Protein AF-A0A067P915-F1 (afdb_monomer)

Secondary structure (DSSP, 8-state):
--SSTTSSSS------HHHHHHHHHHHHHHHHHHHHHHHHHHHSGGGGS-HHHHHHHHHHHHHHHHHH-SSS-SS----HHHHHHHH-HHHHHHHHT-GGGG-S--GGGTTTHHHHHHHHTTS--

Organism: NCBI:txid933084

Solvent-accessible surface area (backbone atoms only — not comparable to full-atom values): 7528 Å² total; per-residue (Å²): 137,76,76,71,72,71,68,74,77,76,68,84,78,74,75,54,66,68,58,56,49,51,54,49,52,50,50,53,51,52,51,52,51,51,52,52,51,52,56,54,46,62,69,38,74,80,59,70,52,54,62,68,59,52,38,51,50,50,45,52,52,38,54,55,53,64,70,69,49,79,88,73,58,85,83,63,82,72,57,49,60,58,55,48,43,66,74,41,72,69,46,25,53,37,50,69,71,33,30,76,58,33,38,75,72,55,82,93,45,63,87,50,40,66,59,27,56,64,47,12,65,89,50,83,109

Mean predicted aligned error: 10.6 Å

Structure (mmCIF, N/CA/C/O backbone):
data_AF-A0A067P915-F1
#
_entry.id   AF-A0A067P915-F1
#
loop_
_atom_site.group_PDB
_atom_site.id
_atom_site.type_symbol
_atom_site.label_atom_id
_atom_site.label_alt_id
_atom_site.label_comp_id
_atom_site.label_asym_id
_atom_site.label_entity_id
_atom_site.label_seq_id
_atom_site.pdbx_PDB_ins_code
_atom_site.Cartn_x
_atom_site.Cartn_y
_atom_site.Cartn_z
_atom_site.occupancy
_atom_site.B_iso_or_equiv
_atom_site.auth_seq_id
_atom_site.auth_comp_id
_atom_site.auth_asym_id
_atom_site.auth_atom_id
_atom_site.pdbx_PDB_model_num
ATOM 1 N N . MET A 1 1 ? 10.212 42.204 20.793 1.00 43.53 1 MET A N 1
ATOM 2 C CA . MET A 1 1 ? 10.046 40.798 20.346 1.00 43.53 1 MET A CA 1
ATOM 3 C C . MET A 1 1 ? 10.654 39.750 21.297 1.00 43.53 1 MET A C 1
ATOM 5 O O . MET A 1 1 ? 10.622 38.576 20.962 1.00 43.53 1 MET A O 1
ATOM 9 N N . ALA A 1 2 ? 11.149 40.111 22.494 1.00 42.97 2 ALA A N 1
ATOM 10 C CA . ALA A 1 2 ? 11.780 39.155 23.424 1.00 42.97 2 ALA A CA 1
ATOM 11 C C . ALA A 1 2 ? 10.897 38.718 24.616 1.00 42.97 2 ALA A C 1
ATOM 13 O O . ALA A 1 2 ? 11.280 37.822 25.354 1.00 42.97 2 ALA A O 1
ATOM 14 N N . GLN A 1 3 ? 9.706 39.303 24.796 1.00 41.34 3 GLN A N 1
ATOM 15 C CA . GLN A 1 3 ? 8.840 39.042 25.962 1.00 41.34 3 GLN A CA 1
ATOM 16 C C . GLN A 1 3 ? 7.737 37.993 25.722 1.00 41.34 3 GLN A C 1
ATOM 18 O O . GLN A 1 3 ? 7.046 37.611 26.654 1.00 41.34 3 GLN A O 1
ATOM 23 N N . TYR A 1 4 ? 7.587 37.474 24.497 1.00 33.00 4 TYR A N 1
ATOM 24 C CA . TYR A 1 4 ? 6.572 36.451 24.195 1.00 33.00 4 TYR A CA 1
ATOM 25 C C . TYR A 1 4 ? 7.056 35.018 24.489 1.00 33.00 4 TYR A C 1
ATOM 27 O O . TYR A 1 4 ? 6.258 34.129 24.763 1.00 33.00 4 TYR A O 1
ATOM 35 N N . LYS A 1 5 ? 8.378 34.788 24.495 1.00 42.75 5 LYS A N 1
ATOM 36 C CA . LYS A 1 5 ? 8.963 33.457 24.733 1.00 42.75 5 LYS A CA 1
ATOM 37 C C . LYS A 1 5 ? 9.037 33.052 26.210 1.00 42.75 5 LYS A C 1
ATOM 39 O O . LYS A 1 5 ? 9.185 31.866 26.471 1.00 42.75 5 LYS A O 1
ATOM 44 N N . SER A 1 6 ? 8.907 33.983 27.163 1.00 38.84 6 SER A N 1
ATOM 45 C CA . SER A 1 6 ? 8.960 33.651 28.599 1.00 38.84 6 SER A CA 1
ATOM 46 C C . SER A 1 6 ? 7.599 33.295 29.207 1.00 38.84 6 SER A C 1
ATOM 48 O O . SER A 1 6 ? 7.569 32.768 30.310 1.00 38.84 6 SER A O 1
ATOM 50 N N . PHE A 1 7 ? 6.485 33.531 28.503 1.00 37.72 7 PHE A N 1
ATOM 51 C CA . PHE A 1 7 ? 5.134 33.231 29.006 1.00 37.72 7 PHE A CA 1
ATOM 52 C C . PHE A 1 7 ? 4.637 31.815 28.671 1.00 37.72 7 PHE A C 1
ATOM 54 O O . PHE A 1 7 ? 3.664 31.355 29.255 1.00 37.72 7 PHE A O 1
ATOM 61 N N . LEU A 1 8 ? 5.305 31.104 27.755 1.00 42.84 8 LEU A N 1
ATOM 62 C CA . LEU A 1 8 ? 4.949 29.727 27.371 1.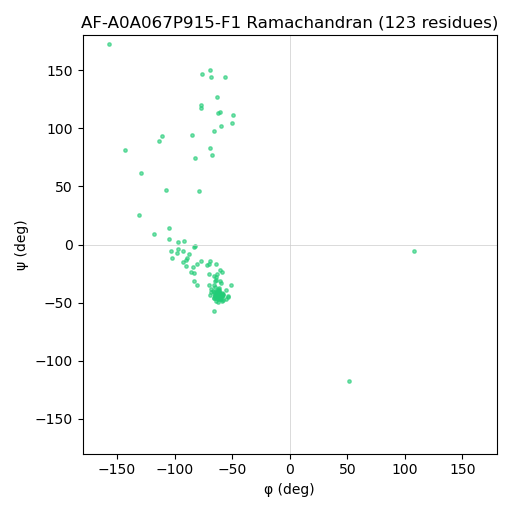00 42.84 8 LEU A CA 1
ATOM 63 C C . LEU A 1 8 ? 5.774 28.657 28.103 1.00 42.84 8 LEU A C 1
ATOM 65 O O . LEU A 1 8 ? 5.595 27.471 27.849 1.00 42.84 8 LEU A O 1
ATOM 69 N N . SER A 1 9 ? 6.663 29.067 29.013 1.00 41.72 9 SER A N 1
ATOM 70 C CA . SER A 1 9 ? 7.479 28.149 29.815 1.00 41.72 9 SER A CA 1
ATOM 71 C C . SER A 1 9 ? 6.836 27.767 31.158 1.00 41.72 9 SER A C 1
ATOM 73 O O . SER A 1 9 ? 7.470 27.042 31.917 1.00 41.72 9 SER A O 1
ATOM 75 N N . ASP A 1 10 ? 5.614 28.233 31.454 1.00 42.47 10 ASP A N 1
ATOM 76 C CA . ASP A 1 10 ? 5.003 28.112 32.792 1.00 42.47 10 ASP A CA 1
ATOM 77 C C . ASP A 1 10 ? 3.563 27.556 32.798 1.00 42.47 10 ASP A C 1
ATOM 79 O O . ASP A 1 10 ? 2.777 27.797 33.708 1.00 42.47 10 ASP A O 1
ATOM 83 N N . ALA A 1 11 ? 3.191 26.776 31.782 1.00 43.66 11 ALA A N 1
ATOM 84 C CA . ALA A 1 11 ? 1.965 25.981 31.819 1.00 43.66 11 ALA A CA 1
ATOM 85 C C . ALA A 1 11 ? 2.342 24.500 31.831 1.00 43.66 11 ALA A C 1
ATOM 87 O O . ALA A 1 11 ? 2.491 23.871 30.783 1.00 43.66 11 ALA A O 1
ATOM 88 N N . GLY A 1 12 ? 2.526 23.957 33.037 1.00 47.06 12 GLY A N 1
ATOM 89 C CA . GLY A 1 12 ? 2.651 22.525 33.267 1.00 47.06 12 GLY A CA 1
ATOM 90 C C . GLY A 1 12 ? 1.506 21.786 32.579 1.00 47.06 12 GLY A C 1
ATOM 91 O O . GLY A 1 12 ? 0.366 21.812 33.039 1.00 47.06 12 GLY A O 1
ATOM 92 N N . HIS A 1 13 ? 1.822 21.144 31.457 1.00 50.97 13 HIS A N 1
ATOM 93 C CA . HIS A 1 13 ? 0.938 20.232 30.750 1.00 50.97 13 HIS A CA 1
ATOM 94 C C . HIS A 1 13 ? 0.787 18.988 31.631 1.00 50.97 13 HIS A C 1
ATOM 96 O O . HIS A 1 13 ? 1.507 18.003 31.488 1.00 50.97 13 HIS A O 1
ATOM 102 N N . GLN A 1 14 ? -0.111 19.048 32.615 1.00 57.84 14 GLN A N 1
ATOM 103 C CA . GLN A 1 14 ? -0.638 17.836 33.220 1.00 57.84 14 GLN A CA 1
ATOM 104 C C . GLN A 1 14 ? -1.431 17.141 32.115 1.00 57.84 14 GLN A C 1
ATOM 106 O O . GLN A 1 14 ? -2.549 17.544 31.796 1.00 57.84 14 GLN A O 1
ATOM 111 N N . SER A 1 15 ? -0.804 16.162 31.464 1.00 64.88 15 SER A N 1
ATOM 112 C CA . SER A 1 15 ? -1.437 15.294 30.478 1.00 64.88 15 SER A CA 1
ATOM 113 C C . SER A 1 15 ? -2.735 14.769 31.080 1.00 64.88 15 SER A C 1
ATOM 115 O O . SER A 1 15 ? -2.700 14.037 32.067 1.00 64.88 15 SER A O 1
ATOM 117 N N . ASN A 1 16 ? -3.877 15.198 30.544 1.00 83.25 16 ASN A N 1
ATOM 118 C CA . ASN A 1 16 ? -5.173 14.796 31.068 1.00 83.25 16 ASN A CA 1
ATOM 119 C C . ASN A 1 16 ? -5.295 13.267 30.906 1.00 83.25 16 ASN A C 1
ATOM 121 O O . ASN A 1 16 ? -5.346 12.792 29.767 1.00 83.25 16 ASN A O 1
ATOM 125 N N . PRO A 1 17 ? -5.323 12.486 32.001 1.00 86.81 17 PRO A N 1
ATOM 126 C CA . PRO A 1 17 ? -5.292 11.027 31.925 1.00 86.81 17 PRO A CA 1
ATOM 127 C C . PRO A 1 17 ? -6.521 10.466 31.197 1.00 86.81 17 PRO A C 1
ATOM 129 O O . PRO A 1 17 ? -6.443 9.413 30.570 1.00 86.81 17 PRO A O 1
ATOM 132 N N . THR A 1 18 ? -7.636 11.202 31.201 1.00 91.94 18 THR A N 1
ATOM 133 C CA . THR A 1 18 ? -8.839 10.855 30.441 1.00 91.94 18 THR A CA 1
ATOM 134 C C . THR A 1 18 ? -8.604 10.941 28.933 1.00 91.94 18 THR A C 1
ATOM 136 O O . THR A 1 18 ? -9.063 10.064 28.209 1.00 91.94 18 THR A O 1
ATOM 139 N N . LEU A 1 19 ? -7.865 11.950 28.450 1.00 92.88 19 LEU A N 1
ATOM 140 C CA . LEU A 1 19 ? -7.529 12.061 27.024 1.00 92.88 19 LEU A CA 1
ATOM 141 C C . LEU A 1 19 ? -6.635 10.898 26.586 1.00 92.88 19 LEU A C 1
ATOM 143 O O . LEU A 1 19 ? -6.924 10.261 25.582 1.00 92.88 19 LEU A O 1
ATOM 147 N N . ALA A 1 20 ? -5.624 10.558 27.389 1.00 93.44 20 ALA A N 1
ATOM 148 C CA . ALA A 1 20 ? -4.744 9.427 27.102 1.00 93.44 20 ALA A CA 1
ATOM 149 C C . ALA A 1 20 ? -5.500 8.084 27.057 1.00 93.44 20 ALA A C 1
ATOM 151 O O . ALA A 1 20 ? -5.209 7.239 26.211 1.00 93.44 20 ALA A O 1
ATOM 152 N N . ASN A 1 21 ? -6.494 7.894 27.932 1.00 95.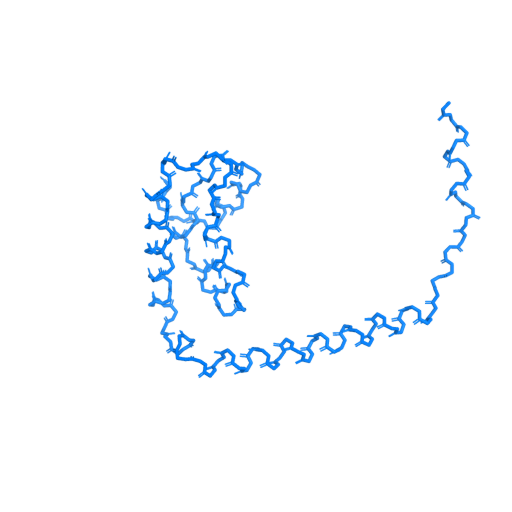38 21 ASN A N 1
ATOM 153 C CA . ASN A 1 21 ? -7.352 6.710 27.895 1.00 95.38 21 ASN A CA 1
ATOM 154 C C . ASN A 1 21 ? -8.213 6.669 26.624 1.00 95.38 21 ASN A C 1
ATOM 156 O O . ASN A 1 21 ? -8.248 5.634 25.962 1.00 95.38 21 ASN A O 1
ATOM 160 N N . ILE A 1 22 ? -8.842 7.788 26.242 1.00 96.81 22 ILE A N 1
ATOM 161 C CA . ILE A 1 22 ? -9.631 7.884 25.001 1.00 96.81 22 ILE A CA 1
ATOM 162 C C . ILE A 1 22 ? -8.751 7.606 23.775 1.00 96.81 22 ILE A C 1
ATOM 164 O O . ILE A 1 22 ? -9.142 6.832 22.904 1.00 96.81 22 ILE A O 1
ATOM 168 N N . ASP A 1 23 ? -7.545 8.174 23.715 1.00 96.56 23 ASP A N 1
ATOM 169 C CA . ASP A 1 23 ? -6.606 7.944 22.612 1.00 96.56 23 ASP A CA 1
ATOM 170 C C . ASP A 1 23 ? -6.188 6.468 22.518 1.00 96.56 23 ASP A C 1
ATOM 172 O O . ASP A 1 23 ? -6.091 5.911 21.421 1.00 96.56 23 ASP A O 1
ATOM 176 N N . SER A 1 24 ? -5.993 5.807 23.663 1.00 96.62 24 SER A N 1
ATOM 177 C CA . SER A 1 24 ? -5.701 4.371 23.734 1.00 96.62 24 SER A CA 1
ATOM 178 C C . SER A 1 24 ? -6.871 3.519 23.222 1.00 96.62 24 SER A C 1
ATOM 180 O O . SER A 1 24 ? -6.670 2.594 22.431 1.00 96.62 24 SER A O 1
ATOM 182 N N . GLU A 1 25 ? -8.106 3.859 23.602 1.00 97.88 25 GLU A N 1
ATOM 183 C CA . GLU A 1 25 ? -9.315 3.187 23.109 1.00 97.88 25 GLU A CA 1
ATOM 184 C C . GLU A 1 25 ? -9.492 3.371 21.595 1.00 97.88 25 GLU A C 1
ATOM 186 O O . GLU A 1 25 ? -9.731 2.400 20.869 1.00 97.88 25 GLU A O 1
ATOM 191 N N . ILE A 1 26 ? -9.296 4.595 21.089 1.00 98.19 26 ILE A N 1
ATOM 192 C CA . ILE A 1 26 ? -9.310 4.890 19.651 1.00 98.19 26 ILE A CA 1
ATOM 193 C C . ILE A 1 26 ? -8.258 4.040 18.933 1.00 98.19 26 ILE A C 1
ATOM 195 O O . ILE A 1 26 ? -8.574 3.392 17.932 1.00 98.19 26 ILE A O 1
ATOM 199 N N . ALA A 1 27 ? -7.025 3.990 19.442 1.00 97.75 27 ALA A N 1
ATOM 200 C CA . ALA A 1 27 ? -5.954 3.200 18.846 1.00 97.75 27 ALA A CA 1
ATOM 201 C C . ALA A 1 27 ? -6.298 1.699 18.794 1.00 97.75 27 ALA A C 1
ATOM 203 O O . ALA A 1 27 ? -6.104 1.058 17.756 1.00 97.75 27 ALA A O 1
ATOM 204 N N . ALA A 1 28 ? -6.871 1.144 19.867 1.00 98.00 28 ALA A N 1
ATOM 205 C CA . ALA A 1 28 ? -7.287 -0.257 19.923 1.00 98.00 28 ALA A CA 1
ATOM 206 C C . ALA A 1 28 ? -8.397 -0.582 18.904 1.00 98.00 28 ALA A C 1
ATOM 208 O O . ALA A 1 28 ? -8.354 -1.611 18.213 1.00 98.00 28 ALA A O 1
ATOM 209 N N . HIS A 1 29 ? -9.380 0.309 18.756 1.00 98.12 29 HIS A N 1
ATOM 210 C CA . HIS A 1 29 ? -10.441 0.153 17.763 1.00 98.12 29 HIS A CA 1
ATOM 211 C C . HIS A 1 29 ? -9.927 0.294 16.329 1.00 98.12 29 HIS A C 1
ATOM 213 O O . HIS A 1 29 ? -10.301 -0.503 15.465 1.00 98.12 29 HIS A O 1
ATOM 219 N N . LEU A 1 30 ? -9.031 1.248 16.068 1.00 97.62 30 LEU A N 1
ATOM 220 C CA . LEU A 1 30 ? -8.405 1.411 14.756 1.00 97.62 30 LEU A CA 1
ATOM 221 C C . LEU A 1 30 ? -7.593 0.176 14.356 1.00 97.62 30 LEU A C 1
ATOM 223 O O . LEU A 1 30 ? -7.679 -0.254 13.203 1.00 97.62 30 LEU A O 1
ATOM 227 N N . GLU A 1 31 ? -6.861 -0.438 15.289 1.00 97.12 31 GLU A N 1
ATOM 228 C CA . GLU A 1 31 ? -6.134 -1.682 15.017 1.00 97.12 31 GLU A CA 1
ATOM 229 C C . GLU A 1 31 ? -7.093 -2.837 14.700 1.00 97.12 31 GLU A C 1
ATOM 231 O O . GLU A 1 31 ? -6.903 -3.554 13.714 1.00 97.12 31 GLU A O 1
ATOM 236 N N . SER A 1 32 ? -8.192 -2.955 15.448 1.00 97.75 32 SER A N 1
ATOM 237 C CA . SER A 1 32 ? -9.239 -3.948 15.171 1.00 97.75 32 SER A CA 1
ATOM 238 C C . SER A 1 32 ? -9.833 -3.772 13.764 1.00 97.75 32 SER A C 1
ATOM 240 O O . SER A 1 32 ? -9.959 -4.737 13.002 1.00 97.75 32 SER A O 1
ATOM 242 N N . ILE A 1 33 ? -10.127 -2.529 13.362 1.00 96.88 33 ILE A N 1
ATOM 243 C CA . ILE A 1 33 ? -10.589 -2.199 12.004 1.00 96.88 33 ILE A CA 1
ATOM 244 C C . ILE A 1 33 ? -9.527 -2.579 10.964 1.00 96.88 33 ILE A C 1
ATOM 246 O O . ILE A 1 33 ? -9.854 -3.168 9.931 1.00 96.88 33 ILE A O 1
ATOM 250 N N . ARG A 1 34 ? -8.246 -2.293 11.226 1.00 94.31 34 ARG A N 1
ATOM 251 C CA . ARG A 1 34 ? -7.129 -2.642 10.333 1.00 94.31 34 ARG A CA 1
ATOM 252 C C . ARG A 1 34 ? -7.042 -4.143 10.081 1.00 94.31 34 ARG A C 1
ATOM 254 O O . ARG A 1 34 ? -6.847 -4.559 8.933 1.00 94.31 34 ARG A O 1
ATOM 261 N N . GLN A 1 35 ? -7.203 -4.952 11.125 1.00 95.00 35 GLN A N 1
ATOM 262 C CA . GLN A 1 35 ? -7.176 -6.412 11.033 1.00 95.00 35 GLN A CA 1
ATOM 263 C C . GLN A 1 35 ? -8.352 -6.942 10.207 1.00 95.00 35 GLN A C 1
ATOM 265 O O . GLN A 1 35 ? -8.147 -7.734 9.282 1.00 95.00 35 GLN A O 1
ATOM 270 N N . LEU A 1 36 ? -9.567 -6.446 10.460 1.00 96.38 36 LEU A N 1
ATOM 271 C CA . LEU A 1 36 ? -10.759 -6.814 9.689 1.00 96.38 36 LEU A CA 1
ATOM 272 C C . LEU A 1 36 ? -10.631 -6.422 8.213 1.00 96.38 36 LEU A C 1
ATOM 274 O O . LEU A 1 36 ? -10.898 -7.240 7.332 1.00 96.38 36 LEU A O 1
ATOM 278 N N . CYS A 1 37 ? -10.158 -5.208 7.926 1.00 93.44 37 CYS A N 1
ATOM 279 C CA . CYS A 1 37 ? -9.893 -4.752 6.563 1.00 93.44 37 CYS A CA 1
ATOM 280 C C . CYS A 1 37 ? -8.833 -5.613 5.867 1.00 93.44 37 CYS A C 1
ATOM 282 O O . CYS A 1 37 ? -9.003 -5.962 4.701 1.00 93.44 37 CYS A O 1
ATOM 284 N N . THR A 1 38 ? -7.769 -6.003 6.574 1.00 91.62 38 THR A N 1
ATOM 285 C CA . THR A 1 38 ? -6.725 -6.888 6.032 1.00 91.62 38 THR A CA 1
ATOM 286 C C . THR A 1 38 ? -7.300 -8.255 5.670 1.00 91.62 38 THR A C 1
ATOM 288 O O . THR A 1 38 ? -7.096 -8.720 4.550 1.00 91.62 38 THR A O 1
ATOM 291 N N . LYS A 1 39 ? -8.094 -8.857 6.565 1.00 92.81 39 LYS A N 1
ATOM 292 C CA . LYS A 1 39 ? -8.773 -10.136 6.317 1.00 92.81 39 LYS A CA 1
ATOM 293 C C . LYS A 1 39 ? -9.782 -10.041 5.172 1.00 92.81 39 LYS A C 1
ATOM 295 O O . LYS A 1 39 ? -9.856 -10.936 4.340 1.00 92.81 39 LYS A O 1
ATOM 300 N N . ARG A 1 40 ? -10.552 -8.954 5.091 1.00 94.62 40 ARG A N 1
ATOM 301 C CA . ARG A 1 40 ? -11.471 -8.717 3.970 1.00 94.62 40 ARG A CA 1
ATOM 302 C C . ARG A 1 40 ? -10.698 -8.628 2.656 1.00 94.62 40 ARG A C 1
ATOM 304 O O . ARG A 1 40 ? -11.083 -9.259 1.679 1.00 94.62 40 ARG A O 1
ATOM 311 N N . ASN A 1 41 ? -9.602 -7.873 2.637 1.00 93.06 41 ASN A N 1
ATOM 312 C CA . ASN A 1 41 ? -8.797 -7.697 1.437 1.00 93.06 41 ASN A CA 1
ATOM 313 C C . ASN A 1 41 ? -8.141 -9.016 0.997 1.00 93.06 41 ASN A C 1
ATOM 315 O O . ASN A 1 41 ? -8.132 -9.299 -0.189 1.00 93.06 41 ASN A O 1
ATOM 319 N N . SER A 1 42 ? -7.698 -9.891 1.907 1.00 88.88 42 SER A N 1
ATOM 320 C CA . SER A 1 42 ? -7.172 -11.209 1.503 1.00 88.88 42 SER A CA 1
ATOM 321 C C . SER A 1 42 ? -8.212 -12.121 0.836 1.00 88.88 42 SER A C 1
ATOM 323 O O . SER A 1 42 ? -7.842 -13.101 0.198 1.00 88.88 42 SER A O 1
ATOM 325 N N . LEU A 1 43 ? -9.507 -11.824 0.984 1.00 92.00 43 LEU A N 1
ATOM 326 C CA . LEU A 1 43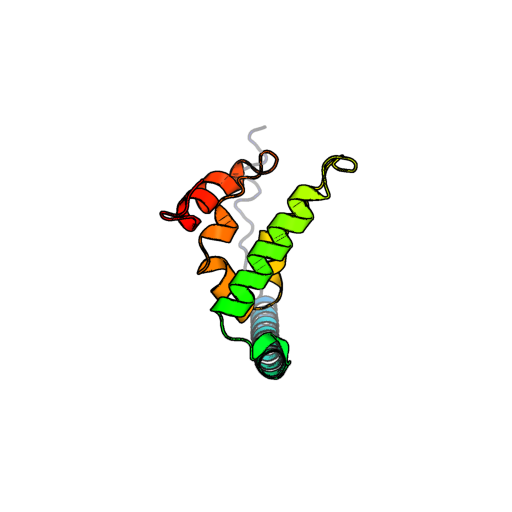 ? -10.593 -12.593 0.373 1.00 92.00 43 LEU A CA 1
ATOM 327 C C . LEU A 1 43 ? -11.027 -12.051 -0.994 1.00 92.00 43 LEU A C 1
ATOM 329 O O . LEU A 1 43 ? -11.725 -12.758 -1.722 1.00 92.00 43 LEU A O 1
ATOM 333 N N . VAL A 1 44 ? -10.643 -10.823 -1.366 1.00 92.56 44 VAL A N 1
ATOM 334 C CA . VAL A 1 44 ? -11.038 -10.277 -2.670 1.00 92.56 44 VAL A CA 1
ATOM 335 C C . VAL A 1 44 ? -10.206 -10.898 -3.803 1.00 92.56 44 VAL A C 1
ATOM 337 O O . VAL A 1 44 ? -9.023 -11.184 -3.607 1.00 92.56 44 VAL A O 1
ATOM 340 N N . PRO A 1 45 ? -10.772 -11.088 -5.013 1.00 93.62 45 PRO A N 1
ATOM 341 C CA . PRO A 1 45 ? -10.093 -11.797 -6.102 1.00 93.62 45 PRO A CA 1
ATOM 342 C C . PRO A 1 45 ? -8.721 -11.228 -6.481 1.00 93.62 45 PRO A C 1
ATOM 344 O O . PRO A 1 45 ? -7.786 -11.986 -6.718 1.00 93.62 45 PRO A O 1
ATOM 347 N N . ILE A 1 46 ? -8.578 -9.901 -6.487 1.00 91.88 46 ILE A N 1
ATOM 348 C CA . ILE A 1 46 ? -7.331 -9.233 -6.885 1.00 91.88 46 ILE A CA 1
ATOM 349 C C . ILE A 1 46 ? -6.163 -9.521 -5.932 1.00 91.88 46 ILE A C 1
ATOM 351 O O . ILE A 1 46 ? -5.013 -9.528 -6.354 1.00 91.88 46 ILE A O 1
ATOM 355 N N . SER A 1 47 ? -6.445 -9.813 -4.661 1.00 88.19 47 SER A N 1
ATOM 356 C CA . SER A 1 47 ? -5.427 -10.164 -3.664 1.00 88.19 47 SER A CA 1
ATOM 357 C C . SER A 1 47 ? -5.014 -11.637 -3.712 1.00 88.19 47 SER A C 1
ATOM 359 O O . SER A 1 47 ? -4.143 -12.041 -2.951 1.00 88.19 47 SER A O 1
ATOM 361 N N . ARG A 1 48 ? -5.622 -12.441 -4.595 1.00 87.31 48 ARG A N 1
ATOM 362 C CA . ARG A 1 48 ? -5.230 -13.836 -4.860 1.00 87.31 48 ARG A CA 1
ATOM 363 C C . ARG A 1 48 ? -4.245 -13.957 -6.024 1.00 87.31 48 ARG A C 1
ATOM 365 O O . ARG A 1 48 ? -3.791 -15.061 -6.314 1.00 87.31 48 ARG A O 1
ATOM 372 N N . LEU A 1 49 ? -3.957 -12.852 -6.713 1.00 93.25 49 LEU A N 1
ATOM 373 C CA . LEU A 1 49 ? -2.953 -12.822 -7.768 1.00 93.25 49 LEU A CA 1
ATOM 374 C C . LEU A 1 49 ? -1.554 -13.018 -7.166 1.00 93.25 49 LEU A C 1
ATOM 376 O O . LEU A 1 49 ? -1.290 -12.500 -6.079 1.00 93.25 49 LEU A O 1
ATOM 380 N N . PRO A 1 50 ? -0.644 -13.711 -7.870 1.00 94.12 50 PRO A N 1
ATOM 381 C CA . PRO A 1 50 ? 0.761 -13.726 -7.493 1.00 94.12 50 PRO A CA 1
ATOM 382 C C . PRO A 1 50 ? 1.334 -12.297 -7.424 1.00 94.12 50 PRO A C 1
ATOM 384 O O . PRO A 1 50 ? 0.954 -11.454 -8.252 1.00 94.12 50 PRO A O 1
ATOM 387 N N . PRO A 1 51 ? 2.254 -12.008 -6.485 1.00 94.75 51 PRO A N 1
ATOM 388 C CA . PRO A 1 51 ? 2.891 -10.697 -6.356 1.00 94.75 51 PRO A CA 1
ATOM 389 C C . PRO A 1 51 ? 3.486 -10.160 -7.662 1.00 94.75 51 PRO A C 1
ATOM 391 O O . PRO A 1 51 ? 3.408 -8.964 -7.920 1.00 94.75 51 PRO A O 1
ATOM 394 N N . GLU A 1 52 ? 4.029 -11.029 -8.513 1.00 96.00 52 GLU A N 1
ATOM 395 C CA . GLU A 1 52 ? 4.657 -10.681 -9.791 1.00 96.00 52 GLU A CA 1
ATOM 396 C C . GLU A 1 52 ? 3.632 -10.173 -10.815 1.00 96.00 52 GLU A C 1
ATOM 398 O O . GLU A 1 52 ? 3.889 -9.224 -11.562 1.00 96.00 52 GLU A O 1
ATOM 403 N N . VAL A 1 53 ? 2.440 -10.777 -10.830 1.00 96.81 53 VAL A N 1
ATOM 404 C CA . VAL A 1 53 ? 1.331 -10.347 -11.693 1.00 96.81 53 VAL A CA 1
ATOM 405 C C . VAL A 1 53 ? 0.815 -8.995 -11.218 1.00 96.81 53 VAL A C 1
ATOM 407 O O . VAL A 1 53 ? 0.605 -8.091 -12.024 1.00 96.81 53 VAL A O 1
ATOM 410 N N . LEU A 1 54 ? 0.667 -8.832 -9.9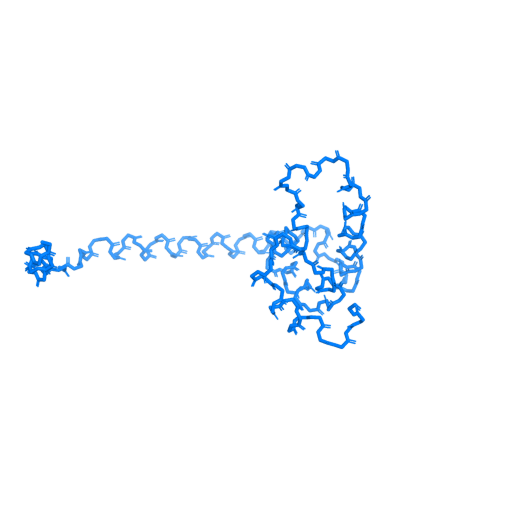04 1.00 95.56 54 LEU A N 1
ATOM 411 C CA . LEU A 1 54 ? 0.233 -7.575 -9.311 1.00 95.56 54 LEU A CA 1
ATOM 412 C C . LEU A 1 54 ? 1.250 -6.445 -9.571 1.00 95.56 54 LEU A C 1
ATOM 414 O O . LEU A 1 54 ? 0.859 -5.357 -9.989 1.00 95.56 54 LEU A O 1
ATOM 418 N N . ALA A 1 55 ? 2.548 -6.724 -9.427 1.00 95.69 55 ALA A N 1
ATOM 419 C CA . ALA A 1 55 ? 3.631 -5.805 -9.777 1.00 95.69 55 ALA A CA 1
ATOM 420 C C . ALA A 1 55 ? 3.587 -5.393 -11.258 1.00 95.69 55 ALA A C 1
ATOM 422 O O . ALA A 1 55 ? 3.701 -4.209 -11.577 1.00 95.69 55 ALA A O 1
ATOM 423 N N . SER A 1 56 ? 3.358 -6.351 -12.162 1.00 95.81 56 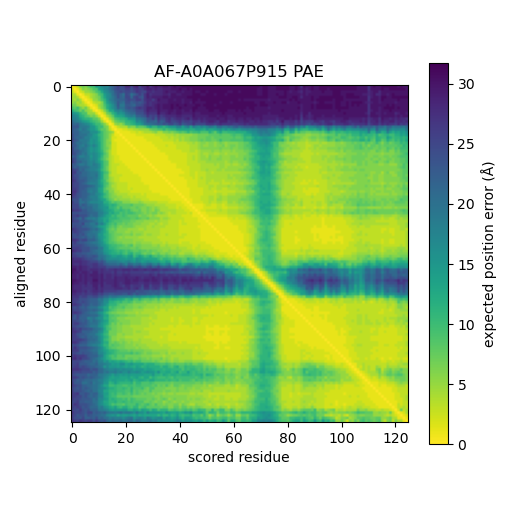SER A N 1
ATOM 424 C CA . SER A 1 56 ? 3.234 -6.086 -13.602 1.00 95.81 56 SER A CA 1
ATOM 425 C C . SER A 1 56 ? 2.052 -5.164 -13.914 1.00 95.81 56 SER A C 1
ATOM 427 O O . SER A 1 56 ? 2.190 -4.226 -14.699 1.00 95.81 56 SER A O 1
ATOM 429 N N . ILE A 1 57 ? 0.908 -5.381 -13.253 1.00 94.94 57 ILE A N 1
ATOM 430 C CA . ILE A 1 57 ? -0.266 -4.504 -13.355 1.00 94.94 57 ILE A CA 1
ATOM 431 C C . ILE A 1 57 ? 0.081 -3.089 -12.882 1.00 94.94 57 ILE A C 1
ATOM 433 O O . ILE A 1 57 ? -0.255 -2.124 -13.565 1.00 94.94 57 ILE A O 1
ATOM 437 N N . PHE A 1 58 ? 0.770 -2.948 -11.746 1.00 94.38 58 PHE A N 1
ATOM 438 C CA . PHE A 1 58 ? 1.160 -1.638 -11.223 1.00 94.38 58 PHE A CA 1
ATOM 439 C C . PHE A 1 58 ? 2.064 -0.880 -12.196 1.00 94.38 58 PHE A C 1
ATOM 441 O O . PHE A 1 58 ? 1.799 0.285 -12.482 1.00 94.38 58 PHE A O 1
ATOM 448 N N . VAL A 1 59 ? 3.094 -1.538 -12.738 1.00 92.00 59 VAL A N 1
ATOM 449 C CA . VAL A 1 59 ? 4.038 -0.916 -13.682 1.00 92.00 59 VAL A CA 1
ATOM 450 C C . VAL A 1 59 ? 3.313 -0.455 -14.944 1.00 92.00 59 VAL A C 1
ATOM 452 O O . VAL A 1 59 ? 3.490 0.683 -15.376 1.00 92.00 59 VAL A O 1
ATOM 455 N N . GLN A 1 60 ? 2.443 -1.299 -15.504 1.00 91.06 60 GLN A N 1
ATOM 456 C CA . GLN A 1 60 ? 1.641 -0.931 -16.672 1.00 91.06 60 GLN A CA 1
ATOM 457 C C . GLN A 1 60 ? 0.680 0.223 -16.370 1.00 91.06 60 GLN A C 1
ATOM 459 O O . GLN A 1 60 ? 0.530 1.124 -17.192 1.00 91.06 60 GLN A O 1
ATOM 464 N N . HIS A 1 61 ? 0.047 0.219 -15.195 1.00 88.62 61 HIS A N 1
ATOM 465 C CA . HIS A 1 61 ? -0.878 1.270 -14.786 1.00 88.62 61 HIS A CA 1
ATOM 466 C C . HIS A 1 61 ? -0.182 2.627 -14.646 1.00 88.62 61 HIS A C 1
ATOM 468 O O . HIS A 1 61 ? -0.691 3.621 -15.164 1.00 88.62 61 HIS A O 1
ATOM 474 N N . VAL A 1 62 ? 0.981 2.678 -13.988 1.00 84.69 62 VAL A N 1
ATOM 475 C CA . VAL A 1 62 ? 1.761 3.919 -13.850 1.00 84.69 62 VAL A CA 1
ATOM 476 C C . VAL A 1 62 ? 2.203 4.419 -15.226 1.00 84.69 62 VAL A C 1
ATOM 478 O O . VAL A 1 62 ? 1.898 5.555 -15.578 1.00 84.69 62 VAL A O 1
ATOM 481 N N . ALA A 1 63 ? 2.790 3.551 -16.058 1.00 82.75 63 ALA A N 1
ATOM 482 C CA . ALA A 1 63 ? 3.243 3.921 -17.399 1.00 82.75 63 ALA A CA 1
ATOM 483 C C . ALA A 1 63 ? 2.108 4.468 -18.286 1.00 82.75 63 ALA A C 1
ATOM 485 O O . ALA A 1 63 ? 2.278 5.471 -18.975 1.00 82.75 63 ALA A O 1
ATOM 486 N N . GLN A 1 64 ? 0.925 3.846 -18.262 1.00 80.81 64 GLN A N 1
ATOM 487 C CA . GLN A 1 64 ? -0.221 4.314 -19.049 1.00 80.81 64 GLN A CA 1
ATOM 488 C C . GLN A 1 64 ? -0.735 5.681 -18.596 1.00 80.81 64 GLN A C 1
ATOM 490 O O . GLN A 1 64 ? -1.201 6.456 -19.430 1.00 80.81 64 GLN A O 1
ATOM 495 N N . ASN A 1 65 ? -0.690 5.981 -17.300 1.00 75.50 65 ASN A N 1
ATOM 496 C CA . ASN A 1 65 ? -1.172 7.261 -16.805 1.00 75.50 65 ASN A CA 1
ATOM 497 C C . ASN A 1 65 ? -0.151 8.391 -16.982 1.00 75.50 65 ASN A C 1
ATOM 499 O O . ASN A 1 65 ? -0.562 9.502 -17.318 1.00 75.50 65 ASN A O 1
ATOM 503 N N . ASP A 1 66 ? 1.147 8.101 -16.855 1.00 68.38 66 ASP A N 1
ATOM 504 C CA . ASP A 1 66 ? 2.217 9.055 -17.177 1.00 68.38 66 ASP A CA 1
ATOM 505 C C . ASP A 1 66 ? 2.112 9.504 -18.649 1.00 68.38 66 ASP A C 1
ATOM 507 O O . ASP A 1 66 ? 2.178 10.695 -18.955 1.00 68.38 66 ASP A O 1
ATOM 511 N N . LEU A 1 67 ? 1.823 8.573 -19.569 1.00 60.25 67 LEU A N 1
ATOM 512 C CA . LEU A 1 67 ? 1.657 8.862 -21.002 1.00 60.25 67 LEU A CA 1
ATOM 513 C C . LEU A 1 67 ? 0.385 9.654 -21.349 1.00 60.25 67 LEU A C 1
ATOM 515 O O . LEU A 1 67 ? 0.341 10.330 -22.376 1.00 60.25 67 LEU A O 1
ATOM 519 N N . ARG A 1 68 ? -0.671 9.571 -20.530 1.00 58.19 68 ARG A N 1
ATOM 520 C CA . ARG A 1 68 ? -1.968 10.227 -20.796 1.00 58.19 68 ARG A CA 1
ATOM 521 C C . ARG A 1 68 ? -2.047 11.663 -20.273 1.00 58.19 68 ARG A C 1
ATOM 523 O O . ARG A 1 68 ? -3.004 12.361 -20.605 1.00 58.19 68 ARG A O 1
ATOM 530 N N . SER A 1 69 ? -1.047 12.120 -19.515 1.00 53.81 69 SER A N 1
ATOM 531 C CA . SER A 1 69 ? -1.014 13.445 -18.886 1.00 53.81 69 SER A CA 1
ATOM 532 C C . SER A 1 69 ? -0.045 14.490 -19.498 1.00 53.81 69 SER A C 1
ATOM 534 O O . SER A 1 69 ? 0.631 15.183 -18.740 1.00 53.81 69 SER A O 1
ATOM 536 N N . PRO A 1 70 ? 0.043 14.720 -20.826 1.00 50.31 70 PRO A N 1
ATOM 537 C CA . PRO A 1 70 ? 0.701 15.939 -21.323 1.00 50.31 70 PRO A CA 1
ATOM 538 C C . PRO A 1 70 ? -0.219 17.170 -21.339 1.00 50.31 70 PRO A C 1
ATOM 540 O O . PRO A 1 70 ? 0.249 18.290 -21.171 1.00 50.31 70 PRO A O 1
ATOM 543 N N . LEU A 1 71 ? -1.531 16.988 -21.547 1.00 46.44 71 LEU A N 1
ATOM 544 C CA . LEU A 1 71 ? -2.434 18.082 -21.952 1.00 46.44 71 LEU A CA 1
ATOM 545 C C . LEU A 1 71 ? -3.314 18.660 -20.830 1.00 46.44 71 LEU A C 1
ATOM 547 O O . LEU A 1 71 ? -3.927 19.705 -21.021 1.00 46.44 71 LEU A O 1
ATOM 551 N N . LEU A 1 72 ? -3.375 18.009 -19.663 1.00 44.75 72 LEU A N 1
ATOM 552 C CA . LEU A 1 72 ? -4.176 18.450 -18.506 1.00 44.75 72 LEU A CA 1
ATOM 553 C C . LEU A 1 72 ? -3.318 18.763 -17.269 1.00 44.75 72 LEU A C 1
ATOM 555 O O . LEU A 1 72 ? -3.846 19.008 -16.187 1.00 44.75 72 LEU A O 1
ATOM 559 N N . SER A 1 73 ? -1.992 18.787 -17.428 1.00 46.50 73 SER A N 1
ATOM 560 C CA . SER A 1 73 ? -1.010 18.942 -16.346 1.00 46.50 73 SER A CA 1
ATOM 561 C C . SER A 1 73 ? -0.841 20.387 -15.879 1.00 46.50 73 SER A C 1
ATOM 563 O O . SER A 1 73 ? 0.269 20.857 -15.642 1.00 46.50 73 SER A O 1
ATOM 565 N N . SER A 1 74 ? -1.954 21.084 -15.669 1.00 42.22 74 SER A N 1
ATOM 566 C CA . SER A 1 74 ? -1.979 22.225 -14.764 1.00 42.22 74 SER A CA 1
ATOM 567 C C . SER A 1 74 ? -2.135 21.693 -13.334 1.00 42.22 74 SER A C 1
ATOM 569 O O . SER A 1 74 ? -3.213 21.740 -12.752 1.00 42.22 74 SER A O 1
ATOM 571 N N . GLY A 1 75 ? -1.052 21.134 -12.780 1.00 44.06 75 GLY A N 1
ATOM 572 C CA . GLY A 1 75 ? -0.857 21.038 -11.326 1.00 44.06 75 GLY A CA 1
ATOM 573 C C . GLY A 1 75 ? -0.978 19.672 -10.641 1.00 44.06 75 GLY A C 1
ATOM 574 O O . GLY A 1 75 ? -0.672 19.600 -9.455 1.00 44.06 75 GLY A O 1
ATOM 575 N N . CYS A 1 76 ? -1.368 18.587 -11.315 1.00 46.31 76 CYS A N 1
ATOM 576 C CA . CYS A 1 76 ? -1.482 17.267 -10.677 1.00 46.31 76 CYS A CA 1
ATOM 577 C C . CYS A 1 76 ? -1.058 16.143 -11.632 1.00 46.31 76 CYS A C 1
ATOM 579 O O . CYS A 1 76 ? -1.909 15.466 -12.206 1.00 46.31 76 CYS A O 1
ATOM 581 N N . SER A 1 77 ? 0.246 15.888 -11.782 1.00 53.34 77 SER A N 1
ATOM 582 C CA . SER A 1 77 ? 0.664 14.512 -12.064 1.00 53.34 77 SER A CA 1
ATOM 583 C C . SER A 1 77 ? 0.173 13.696 -10.872 1.00 53.34 77 SER A C 1
ATOM 585 O O . SER A 1 77 ? 0.693 13.837 -9.768 1.00 53.34 77 SER A O 1
ATOM 587 N N . ALA A 1 78 ? -0.928 12.966 -11.027 1.00 60.16 78 ALA A N 1
ATOM 588 C CA . ALA A 1 78 ? -1.365 12.062 -9.981 1.00 60.16 78 ALA A CA 1
ATOM 589 C C . ALA A 1 78 ? -0.233 11.051 -9.795 1.00 60.16 78 ALA A C 1
ATOM 591 O O . ALA A 1 78 ? 0.104 10.329 -10.726 1.00 60.16 78 ALA A O 1
ATOM 592 N N . ASP A 1 79 ? 0.413 11.061 -8.632 1.00 77.00 79 ASP A N 1
ATOM 593 C CA . ASP A 1 79 ? 1.483 10.125 -8.300 1.00 77.00 79 ASP A CA 1
ATOM 594 C C . ASP A 1 79 ? 0.876 8.720 -8.177 1.00 77.00 79 ASP A C 1
ATOM 596 O O . ASP A 1 79 ? 0.606 8.223 -7.083 1.00 77.00 79 ASP A O 1
ATOM 600 N N . TRP A 1 80 ? 0.583 8.084 -9.311 1.00 81.94 80 TRP A N 1
ATOM 601 C CA . TRP A 1 80 ? -0.132 6.811 -9.371 1.00 81.94 80 TRP A CA 1
ATOM 602 C C . TRP A 1 80 ? 0.624 5.714 -8.632 1.00 81.94 80 TRP A C 1
ATOM 604 O O . TRP A 1 80 ? 0.013 4.854 -8.000 1.00 81.94 80 TRP A O 1
ATOM 614 N N . TRP A 1 81 ? 1.954 5.794 -8.620 1.00 84.38 81 TRP A N 1
ATOM 615 C CA . TRP A 1 81 ? 2.800 4.934 -7.804 1.00 84.38 81 TRP A CA 1
ATOM 616 C C . TRP A 1 81 ? 2.533 5.128 -6.297 1.00 84.38 81 TRP A C 1
ATOM 618 O O . TRP A 1 81 ? 2.412 4.135 -5.577 1.00 84.38 81 TRP A O 1
ATOM 628 N N . ILE A 1 82 ? 2.317 6.362 -5.811 1.00 87.75 82 ILE A N 1
ATOM 629 C CA . ILE A 1 82 ? 1.855 6.614 -4.433 1.00 87.75 82 ILE A CA 1
ATOM 630 C C . ILE A 1 82 ? 0.460 6.029 -4.250 1.00 87.75 82 ILE A C 1
ATOM 632 O O . ILE A 1 82 ? 0.241 5.283 -3.297 1.00 87.75 82 ILE A O 1
ATOM 636 N N . ALA A 1 83 ? -0.476 6.302 -5.162 1.00 88.75 83 ALA A N 1
ATOM 637 C CA . ALA A 1 83 ? -1.849 5.814 -5.047 1.00 88.75 83 ALA A CA 1
ATOM 638 C C . ALA A 1 83 ? -1.900 4.286 -4.856 1.00 88.75 83 ALA A C 1
ATOM 640 O O . ALA A 1 83 ? -2.574 3.800 -3.945 1.00 88.75 83 ALA A O 1
ATOM 641 N N . VAL A 1 84 ? -1.101 3.535 -5.624 1.00 91.69 84 VAL A N 1
ATOM 642 C CA . VAL A 1 84 ? -0.958 2.077 -5.492 1.00 91.69 84 VAL A CA 1
ATOM 643 C C . VAL A 1 84 ? -0.475 1.670 -4.091 1.00 91.69 84 VAL A C 1
ATOM 645 O O . VAL A 1 84 ? -1.035 0.749 -3.491 1.00 91.69 84 VAL A O 1
ATOM 648 N N . THR A 1 85 ? 0.503 2.378 -3.514 1.00 92.00 85 THR A N 1
ATOM 649 C CA . THR A 1 85 ? 1.004 2.087 -2.153 1.00 92.00 85 THR A CA 1
ATOM 650 C C . THR A 1 85 ? -0.001 2.404 -1.040 1.00 92.00 85 THR A C 1
ATOM 652 O O . THR A 1 85 ? 0.177 1.953 0.093 1.00 92.00 85 THR A O 1
ATOM 655 N N . HIS A 1 86 ? -1.065 3.158 -1.326 1.00 90.44 86 HIS A N 1
ATOM 656 C CA . HIS A 1 86 ? -2.076 3.550 -0.342 1.00 90.44 86 HIS A CA 1
ATOM 657 C C . HIS A 1 86 ? -3.336 2.671 -0.343 1.00 90.44 86 HIS A C 1
ATOM 659 O O . HIS A 1 86 ? -4.134 2.786 0.585 1.00 90.44 86 HIS A O 1
ATOM 665 N N . VAL A 1 87 ? -3.492 1.743 -1.296 1.00 91.38 87 VAL A N 1
ATOM 666 C CA . VAL A 1 87 ? -4.692 0.886 -1.396 1.00 91.38 87 VAL A CA 1
ATOM 667 C C . VAL A 1 87 ? -4.834 -0.064 -0.205 1.00 91.38 87 VAL A C 1
ATOM 669 O O . VAL A 1 87 ? -5.851 -0.073 0.486 1.00 91.38 87 VAL A O 1
ATOM 672 N N . CYS A 1 88 ? -3.826 -0.900 0.049 1.00 90.88 88 CYS A N 1
ATOM 673 C CA . CYS A 1 88 ? -3.801 -1.781 1.214 1.00 90.88 88 CYS A CA 1
ATOM 674 C C . CYS A 1 88 ? -2.372 -2.199 1.580 1.00 90.88 88 CYS A C 1
ATOM 676 O O . CYS A 1 88 ? -1.427 -1.934 0.839 1.00 90.88 88 CYS A O 1
ATOM 678 N N . LYS A 1 89 ? -2.212 -2.883 2.724 1.00 90.31 89 LYS A N 1
ATOM 679 C CA . LYS A 1 89 ? -0.905 -3.374 3.194 1.00 90.31 89 LYS A CA 1
ATOM 680 C C . LYS A 1 89 ? -0.208 -4.257 2.149 1.00 90.31 89 LYS A C 1
ATOM 682 O O . LYS A 1 89 ? 0.950 -4.009 1.847 1.00 90.31 89 LYS A O 1
ATOM 687 N N . HIS A 1 90 ? -0.929 -5.210 1.559 1.00 92.69 90 HIS A N 1
ATOM 688 C CA . HIS A 1 90 ? -0.367 -6.125 0.564 1.00 92.69 90 HIS A CA 1
ATOM 689 C C . HIS A 1 90 ? 0.109 -5.394 -0.703 1.00 92.69 90 HIS A C 1
ATOM 691 O O . HIS A 1 90 ? 1.214 -5.627 -1.177 1.00 92.69 90 HIS A O 1
ATOM 697 N N . TRP A 1 91 ? -0.682 -4.446 -1.217 1.00 94.56 91 TRP A N 1
ATOM 698 C CA . TRP A 1 91 ? -0.297 -3.652 -2.390 1.00 94.56 91 TRP A CA 1
ATOM 699 C C . TRP A 1 91 ? 0.929 -2.789 -2.112 1.00 94.56 91 TRP A C 1
ATOM 701 O O . TRP A 1 91 ? 1.819 -2.704 -2.951 1.00 94.56 91 TRP A O 1
ATOM 711 N N . ARG A 1 92 ? 1.006 -2.200 -0.912 1.00 95.00 92 ARG A N 1
ATOM 712 C CA . ARG A 1 92 ? 2.185 -1.456 -0.468 1.00 95.00 92 ARG A CA 1
ATOM 713 C C . ARG A 1 92 ? 3.436 -2.326 -0.469 1.00 95.00 92 ARG A C 1
ATOM 715 O O . ARG A 1 92 ? 4.458 -1.893 -0.986 1.00 95.00 92 ARG A O 1
ATOM 722 N N . GLU A 1 93 ? 3.358 -3.524 0.103 1.00 94.75 93 GLU A N 1
ATOM 723 C CA . GLU A 1 93 ? 4.485 -4.462 0.157 1.00 94.75 93 GLU A CA 1
ATOM 724 C C . GLU A 1 93 ? 4.966 -4.835 -1.249 1.00 94.75 93 GLU A C 1
ATOM 726 O O . GLU A 1 93 ? 6.158 -4.735 -1.531 1.00 94.75 93 GLU A O 1
ATOM 731 N N . VAL A 1 94 ? 4.044 -5.172 -2.156 1.00 95.81 94 VAL A N 1
ATOM 732 C CA . VAL A 1 94 ? 4.377 -5.503 -3.550 1.00 95.81 94 VAL A CA 1
ATOM 733 C C . VAL A 1 94 ? 4.970 -4.301 -4.288 1.00 95.81 94 VAL A C 1
ATOM 735 O O . VAL A 1 94 ? 5.993 -4.435 -4.957 1.00 95.81 94 VAL A O 1
ATOM 738 N N . ALA A 1 95 ? 4.387 -3.110 -4.139 1.00 94.69 95 ALA A N 1
ATOM 739 C CA . ALA A 1 95 ? 4.871 -1.905 -4.805 1.00 94.69 95 ALA A CA 1
ATOM 740 C C . ALA A 1 95 ? 6.276 -1.495 -4.329 1.00 94.69 95 ALA A C 1
ATOM 742 O O . ALA A 1 95 ? 7.153 -1.221 -5.146 1.00 94.69 95 ALA A O 1
ATOM 743 N N . LEU A 1 96 ? 6.529 -1.519 -3.014 1.00 93.88 96 LEU A N 1
ATOM 744 C CA . LEU A 1 96 ? 7.857 -1.249 -2.446 1.00 93.88 96 LEU A CA 1
ATOM 745 C C . LEU A 1 96 ? 8.896 -2.301 -2.862 1.00 93.88 96 LEU A C 1
ATOM 747 O O . LEU A 1 96 ? 10.076 -1.985 -2.987 1.00 93.88 96 LEU A O 1
ATOM 751 N N . ALA A 1 97 ? 8.469 -3.544 -3.096 1.00 94.38 97 ALA A N 1
ATOM 752 C CA . ALA A 1 97 ? 9.328 -4.619 -3.580 1.00 94.38 97 ALA A CA 1
ATOM 753 C C . ALA A 1 97 ? 9.547 -4.609 -5.104 1.00 94.38 97 ALA A C 1
ATOM 755 O O . ALA A 1 97 ? 10.289 -5.458 -5.593 1.00 94.38 97 ALA A O 1
ATOM 756 N N . THR A 1 98 ? 8.939 -3.674 -5.845 1.00 94.81 98 THR A N 1
ATOM 757 C CA . THR A 1 98 ? 9.002 -3.594 -7.313 1.00 94.81 98 THR A CA 1
ATOM 758 C C . THR A 1 98 ? 9.818 -2.372 -7.748 1.00 94.81 98 THR A C 1
ATOM 760 O O . THR A 1 98 ? 9.249 -1.290 -7.889 1.00 94.81 98 THR A O 1
ATOM 763 N N . PRO A 1 99 ? 11.136 -2.504 -8.004 1.00 93.25 99 PRO A N 1
ATOM 764 C CA . PRO A 1 99 ? 12.011 -1.361 -8.276 1.00 93.25 99 PRO A CA 1
ATOM 765 C C . PRO A 1 99 ? 11.600 -0.534 -9.501 1.00 93.25 99 PRO A C 1
ATOM 767 O O . PRO A 1 99 ? 11.703 0.686 -9.475 1.00 93.25 99 PRO A O 1
ATOM 770 N N . MET A 1 100 ? 11.037 -1.183 -10.528 1.00 91.06 100 MET A N 1
ATOM 771 C CA . MET A 1 100 ? 10.565 -0.528 -11.756 1.00 91.06 100 MET A CA 1
ATOM 772 C C . MET A 1 100 ? 9.497 0.552 -11.526 1.00 91.06 100 MET A C 1
ATOM 774 O O . MET A 1 100 ? 9.361 1.447 -12.353 1.00 91.06 100 MET A O 1
ATOM 778 N N . LEU A 1 101 ? 8.745 0.500 -10.419 1.00 89.75 101 LEU A N 1
ATOM 779 C CA . LEU A 1 101 ? 7.768 1.544 -10.078 1.00 89.75 101 LEU A CA 1
ATOM 780 C C . LEU A 1 101 ? 8.417 2.857 -9.636 1.00 89.75 101 LEU A C 1
ATOM 782 O O . LEU A 1 101 ? 7.756 3.891 -9.629 1.00 89.75 101 LEU A O 1
ATOM 786 N N . TRP A 1 102 ? 9.693 2.813 -9.260 1.00 90.00 102 TRP A N 1
ATOM 787 C CA . TRP A 1 102 ? 10.423 3.929 -8.666 1.00 90.00 102 TRP A CA 1
ATOM 788 C C . TRP A 1 102 ? 11.392 4.58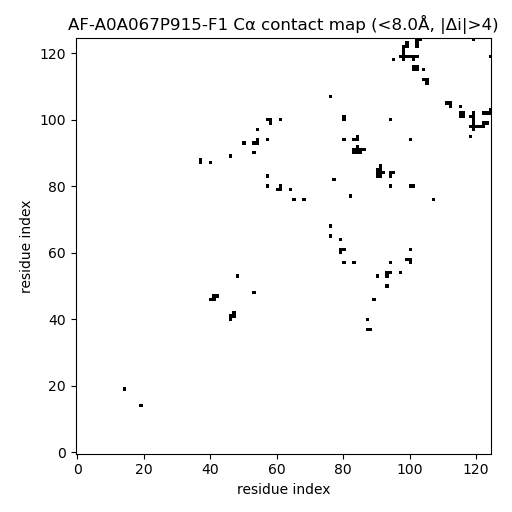5 -9.654 1.00 90.00 102 TRP A C 1
ATOM 790 O O . TRP A 1 102 ? 12.126 5.488 -9.269 1.00 90.00 102 TRP A O 1
ATOM 800 N N . CYS A 1 103 ? 11.391 4.150 -10.921 1.00 86.25 103 CYS A N 1
ATOM 801 C CA . CYS A 1 103 ? 12.272 4.693 -11.955 1.00 86.25 103 CYS A CA 1
ATOM 802 C C . CYS A 1 103 ? 11.740 5.965 -12.633 1.00 86.25 103 CYS A C 1
ATOM 804 O O . CYS A 1 103 ? 12.517 6.710 -13.217 1.00 86.25 103 CYS A O 1
ATOM 806 N N . SER A 1 104 ? 10.434 6.246 -12.548 1.00 80.88 104 SER A N 1
ATOM 807 C CA . SER A 1 104 ? 9.838 7.466 -13.116 1.00 80.88 104 SER A CA 1
ATOM 808 C C . SER A 1 104 ? 9.972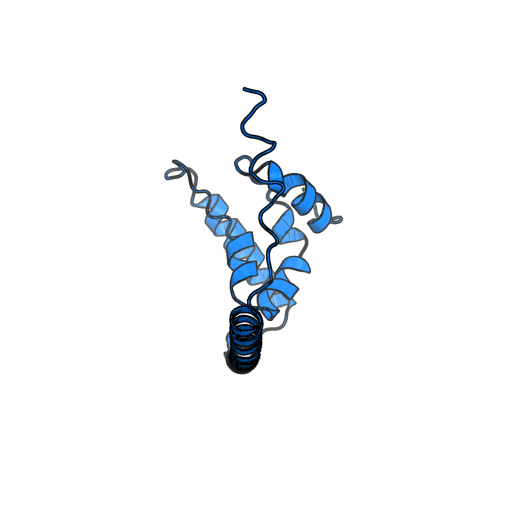 8.614 -12.114 1.00 80.88 104 SER A C 1
ATOM 810 O O . SER A 1 104 ? 9.169 8.731 -11.191 1.00 80.88 104 SER A O 1
ATOM 812 N N . LEU A 1 105 ? 11.030 9.422 -12.236 1.00 76.81 105 LEU A N 1
ATOM 813 C CA . LEU A 1 105 ? 11.317 10.503 -11.288 1.00 76.81 105 LEU A CA 1
ATOM 814 C C . LEU A 1 105 ? 10.396 11.719 -11.532 1.00 76.81 105 LEU A C 1
ATOM 816 O O . LEU A 1 105 ? 10.474 12.339 -12.597 1.00 76.81 105 LEU A O 1
ATOM 820 N N . PRO A 1 106 ? 9.545 12.110 -10.563 1.00 74.25 106 PRO A N 1
ATOM 821 C CA . PRO A 1 106 ? 8.635 13.234 -10.724 1.00 74.25 106 PRO A CA 1
ATOM 822 C C . PRO A 1 106 ? 9.389 14.559 -10.580 1.00 74.25 106 PRO A C 1
ATOM 824 O O . PRO A 1 106 ? 9.922 14.881 -9.517 1.00 74.25 106 PRO A O 1
ATOM 827 N N . PHE A 1 107 ? 9.371 15.386 -11.624 1.00 70.44 107 PHE A N 1
ATOM 828 C CA . PHE A 1 107 ? 9.977 16.722 -11.576 1.00 70.44 107 PHE A CA 1
ATOM 829 C C . PHE A 1 107 ? 9.266 17.658 -10.587 1.00 70.44 107 PHE A C 1
ATOM 831 O O . PHE A 1 107 ? 9.901 18.512 -9.974 1.00 70.44 107 PHE A O 1
ATOM 838 N N . GLN A 1 108 ? 7.953 17.491 -10.407 1.00 74.81 108 GLN A N 1
ATOM 839 C CA . GLN A 1 108 ? 7.127 18.314 -9.522 1.00 74.81 108 GLN A CA 1
ATOM 840 C C . GLN A 1 108 ? 7.279 17.957 -8.034 1.00 74.81 108 GLN A C 1
ATOM 842 O O . GLN A 1 108 ? 6.843 18.736 -7.188 1.00 74.81 108 GLN A O 1
ATOM 847 N N . ARG A 1 109 ? 7.879 16.804 -7.704 1.00 75.75 109 ARG A N 1
ATOM 848 C CA . ARG A 1 109 ? 8.108 16.339 -6.325 1.00 75.75 109 ARG A CA 1
ATOM 849 C C . ARG A 1 109 ? 9.559 15.926 -6.117 1.00 75.75 109 ARG A C 1
ATOM 851 O O . ARG A 1 109 ? 9.880 14.767 -5.845 1.00 75.75 109 ARG A O 1
ATOM 858 N N . SER A 1 110 ? 10.448 16.901 -6.285 1.00 82.06 110 SER A N 1
ATOM 859 C CA . SER A 1 110 ? 11.894 16.719 -6.126 1.00 82.06 110 SER A CA 1
ATOM 860 C C . SER A 1 110 ? 12.296 16.267 -4.718 1.00 82.06 110 SER A C 1
ATOM 862 O O . SER A 1 110 ? 13.340 15.644 -4.553 1.00 82.06 110 SER A O 1
ATOM 864 N N . ASP A 1 111 ? 11.453 16.517 -3.716 1.00 86.06 111 ASP A N 1
ATOM 865 C CA . ASP A 1 111 ? 11.596 16.038 -2.343 1.00 86.06 111 ASP A CA 1
ATOM 866 C C . ASP A 1 111 ? 11.512 14.507 -2.227 1.00 86.06 111 ASP A C 1
ATOM 868 O O . ASP A 1 111 ? 12.136 13.923 -1.342 1.00 86.06 111 ASP A O 1
ATOM 872 N N . LEU A 1 112 ? 10.798 13.844 -3.142 1.00 84.69 112 LEU A N 1
ATOM 873 C CA . LEU A 1 112 ? 10.635 12.387 -3.145 1.00 84.69 112 LEU A CA 1
ATOM 874 C C . LEU A 1 112 ? 11.723 11.668 -3.949 1.00 84.69 112 LEU A C 1
ATOM 876 O O . LEU A 1 112 ? 11.947 10.476 -3.740 1.00 84.69 112 LEU A O 1
ATOM 880 N N . VAL A 1 113 ? 12.432 12.383 -4.828 1.00 86.12 113 VAL A N 1
ATOM 881 C CA . VAL A 1 113 ? 13.470 11.826 -5.712 1.00 86.12 113 VAL A CA 1
ATOM 882 C C . VAL A 1 113 ? 14.550 11.038 -4.956 1.00 86.12 113 VAL A C 1
ATOM 884 O O . VAL A 1 113 ? 14.850 9.927 -5.397 1.00 86.12 113 VAL A O 1
ATOM 887 N N . PRO A 1 114 ? 15.109 11.507 -3.817 1.00 89.88 114 PRO A N 1
ATOM 888 C CA . PRO A 1 114 ? 16.108 10.734 -3.077 1.00 89.88 114 PRO A CA 1
ATOM 889 C C . PRO A 1 114 ? 15.590 9.356 -2.654 1.00 89.88 114 PRO A C 1
ATOM 891 O O . PRO A 1 114 ? 16.274 8.348 -2.816 1.00 89.88 114 PRO A O 1
ATOM 894 N N . GLU A 1 115 ? 14.352 9.298 -2.167 1.00 89.50 115 GLU A N 1
ATOM 895 C CA . GLU A 1 115 ? 13.733 8.048 -1.740 1.00 89.50 115 GLU A CA 1
ATOM 896 C C . GLU A 1 115 ? 13.411 7.138 -2.938 1.00 89.50 115 GLU A C 1
ATOM 898 O O . GLU A 1 115 ? 13.541 5.917 -2.849 1.00 89.50 115 GLU A O 1
ATOM 903 N N . MET A 1 116 ? 13.031 7.711 -4.082 1.00 87.56 116 MET A N 1
ATOM 904 C CA . MET A 1 116 ? 12.800 6.948 -5.311 1.00 87.56 116 MET A CA 1
ATOM 905 C C . MET A 1 116 ? 14.088 6.321 -5.847 1.00 87.56 116 MET A C 1
ATOM 907 O O . MET A 1 116 ? 14.071 5.147 -6.203 1.00 87.56 116 MET A O 1
ATOM 911 N N . ILE A 1 117 ? 15.213 7.044 -5.802 1.00 89.62 117 ILE A N 1
ATOM 912 C CA . ILE A 1 117 ? 16.538 6.508 -6.156 1.00 89.62 117 ILE A CA 1
ATOM 913 C C . ILE A 1 117 ? 16.913 5.334 -5.240 1.00 89.62 117 ILE A C 1
ATOM 915 O O . ILE A 1 117 ? 17.397 4.305 -5.704 1.00 89.62 117 ILE A O 1
ATOM 919 N N . VAL A 1 118 ? 16.655 5.444 -3.933 1.00 90.94 118 VAL A N 1
ATOM 920 C CA . VAL A 1 118 ? 16.899 4.333 -2.995 1.00 90.94 118 VAL A CA 1
ATOM 921 C C . VAL A 1 118 ? 16.043 3.109 -3.352 1.00 90.94 118 VAL A C 1
ATOM 923 O O . VAL A 1 118 ? 16.513 1.970 -3.280 1.00 90.94 118 VAL A O 1
ATOM 926 N N . ARG A 1 119 ? 14.787 3.319 -3.761 1.00 88.88 119 ARG A N 1
ATOM 927 C CA . ARG A 1 119 ? 13.833 2.238 -4.056 1.00 88.88 119 ARG A CA 1
ATOM 928 C C . ARG A 1 119 ? 13.969 1.638 -5.456 1.00 88.88 119 ARG A C 1
ATOM 930 O O . ARG A 1 119 ? 13.623 0.468 -5.626 1.00 88.88 119 ARG A O 1
ATOM 937 N N . SER A 1 120 ? 14.510 2.372 -6.429 1.00 88.69 120 SER A N 1
ATOM 938 C CA . SER A 1 120 ? 14.783 1.862 -7.782 1.00 88.69 120 SER A CA 1
ATOM 939 C C . SER A 1 120 ? 15.931 0.845 -7.808 1.00 88.69 120 SER A C 1
ATOM 941 O O . SER A 1 120 ? 16.023 0.035 -8.732 1.00 88.69 120 SER A O 1
ATOM 943 N N . ARG A 1 121 ? 16.759 0.789 -6.755 1.00 87.19 121 ARG A N 1
ATOM 944 C CA . ARG A 1 121 ? 17.870 -0.168 -6.615 1.00 87.19 121 ARG A CA 1
ATOM 945 C C . ARG A 1 121 ? 18.767 -0.144 -7.865 1.00 87.19 121 ARG A C 1
ATOM 947 O O . ARG A 1 121 ? 19.378 0.873 -8.151 1.00 87.19 121 ARG A O 1
ATOM 954 N N . MET A 1 122 ? 18.871 -1.261 -8.591 1.00 84.06 122 MET A N 1
ATOM 955 C CA . MET A 1 122 ? 19.654 -1.381 -9.831 1.00 84.06 122 MET A CA 1
ATOM 956 C C . MET A 1 122 ? 18.781 -1.400 -11.095 1.00 84.06 122 MET A C 1
ATOM 958 O O . MET A 1 122 ? 19.245 -1.817 -12.155 1.00 84.06 122 MET A O 1
ATOM 962 N N . ALA A 1 123 ? 17.507 -1.018 -10.993 1.00 82.44 123 ALA A N 1
ATOM 963 C CA . ALA A 1 123 ? 16.660 -0.866 -12.167 1.00 82.44 123 ALA A CA 1
ATOM 964 C C . ALA A 1 123 ? 17.125 0.338 -13.010 1.00 82.44 123 ALA A C 1
ATOM 966 O O . ALA A 1 123 ? 17.671 1.294 -12.455 1.00 82.44 123 ALA A O 1
ATOM 967 N N . PRO A 1 124 ? 16.932 0.303 -14.340 1.00 77.75 124 PRO A N 1
ATOM 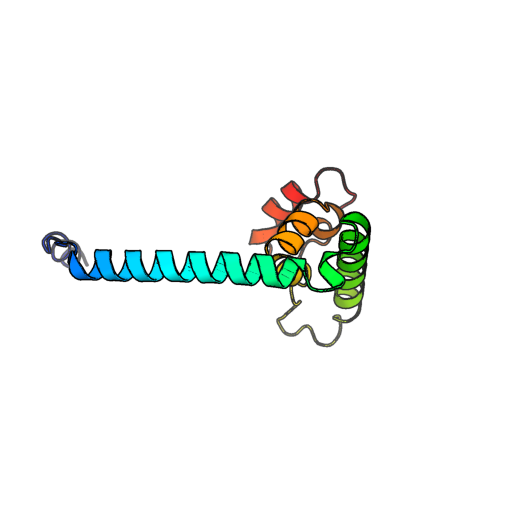968 C CA . PRO A 1 124 ? 17.301 1.419 -15.203 1.00 77.75 124 PRO A CA 1
ATOM 969 C C . PRO A 1 124 ? 16.472 2.661 -14.842 1.00 77.75 124 PRO A C 1
ATOM 971 O O . PRO A 1 124 ? 15.243 2.572 -14.780 1.00 77.75 124 PRO A O 1
ATOM 974 N N . LEU A 1 125 ? 17.160 3.778 -14.582 1.00 74.31 125 LEU A N 1
ATOM 975 C CA . LEU A 1 125 ? 16.593 5.121 -14.403 1.00 74.31 125 LEU A CA 1
ATOM 976 C C . LEU A 1 125 ? 16.589 5.879 -15.733 1.00 74.31 125 LEU A C 1
ATOM 978 O O . LEU A 1 125 ? 17.599 5.760 -16.466 1.00 74.31 125 LEU A O 1
#

Foldseek 3Di:
DPPPVVVVVPDPCPPPVVVV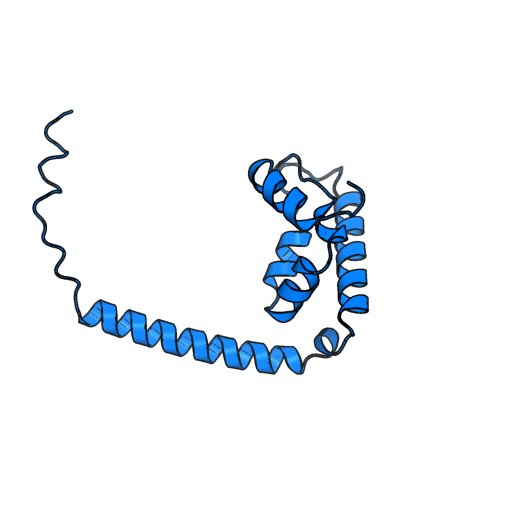VVVVVVVVVVVVVLVVVVVVVCPDPLVPDDLVVLLVVQLVVLVVLVVVPPPPPPPDPPLSLVVQLPPHPSSVVSSLQRLSSLQPADPVCVVCNVVSVVSNPPPHD

InterPro domains:
  IPR001810 F-box domain [PF12937] (46-104)
  IPR036047 F-box-like domain superfamily [SSF81383] (34-115)

pLDDT: mean 80.65, std 18.83, range [33.0, 98.19]

Radius of gyration: 21.65 Å; Cα contacts (8 Å, |Δi|>4): 73; chains: 1; bounding box: 31×55×55 Å

Sequence (125 aa):
MAQYKSFLSDAGHQSNPTLANIDSEIAAHLESIRQLCTKRNSLVPISRLPPEVLASIFVQHVAQNDLRSPLLSSGCSADWWIAVTHVCKHWREVALATPMLWCSLPFQRSDLVPEMIVRSRMAPL